Protein AF-A0AAE0IVG6-F1 (afdb_monomer)

Secondary structure (DSSP, 8-state):
-PPP-EEEEEE--SS--TTHHHHHHHHIIIIIIHHHHT-TT--EEEEEEEEEEE---HHHHHSS-TTTT--EEEEEEEEEEHHHHHHHHHHS-S--SEEEEEEEEEEHHHHHHHHHHHHHHTS----------------

Organism: NCBI:txid516989

Mean predicted aligned error: 11.54 Å

Foldseek 3Di:
DDADAEDADEADDDACDPVNVVVVVVCCVVPVVVPPQQRQNHAEAHYYYPAAAEHDCVSNLVDPQSHQNHAYYAYYRYEEAPVSVVSVVVSYHPHHPYDHDDDYQHDDPVNVVVVVVVVVVPPDPPDDPPPPPDDDDDD

Nearest PDB structures (foldseek):
  6bro-assembly1_B  TM=6.708E-01  e=2.184E+00  Oryza sativa Japonica Group
  6bro-assembly2_D  TM=6.709E-01  e=2.755E+00  Oryza sativa Japonica Group
  6brp-assembly1_B  TM=6.635E-01  e=2.920E+00  Oryza sativa Japonica Group
  4kxf-assembly1_K  TM=5.337E-01  e=7.395E+00  Mus musculus

Solvent-accessible surface area (backbone atoms only — not comparable to full-atom values): 8142 Å² total; per-residue (Å²): 134,88,78,65,41,69,47,78,48,74,46,86,55,74,66,74,48,82,80,54,42,60,62,46,51,49,48,36,59,72,43,49,56,52,50,68,52,71,37,55,58,26,28,33,44,36,42,37,38,50,47,71,47,72,70,82,56,64,70,49,66,75,42,94,57,41,26,73,50,31,32,35,37,39,44,33,17,34,24,42,38,62,69,56,51,55,47,52,59,71,42,50,38,98,66,58,85,40,80,46,77,48,69,66,41,57,33,64,76,64,23,56,51,52,50,52,51,51,58,59,70,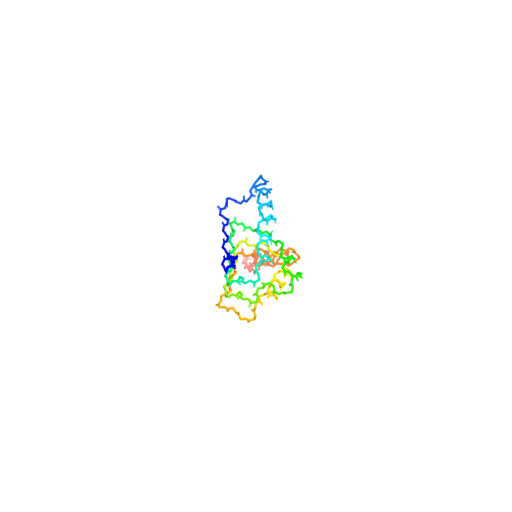70,50,76,79,89,77,82,81,79,76,78,81,77,78,82,78,87,130

Structure (mmCIF, N/CA/C/O backbone):
data_AF-A0AAE0IVG6-F1
#
_entry.id   AF-A0AAE0IVG6-F1
#
loop_
_atom_site.group_PDB
_atom_site.id
_atom_site.type_symbol
_atom_site.label_atom_id
_atom_site.la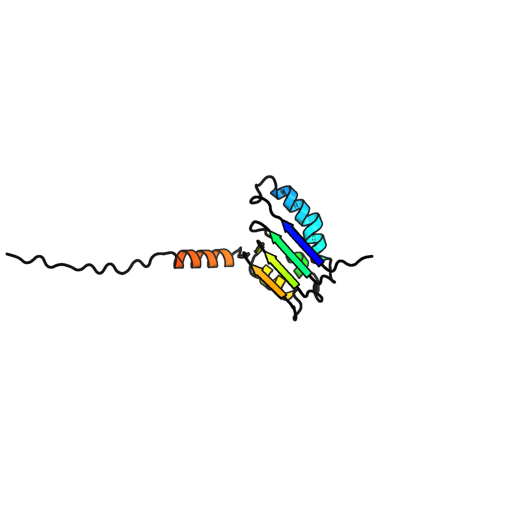bel_alt_id
_atom_site.label_comp_id
_atom_site.label_asym_id
_atom_site.label_entity_id
_atom_site.label_seq_id
_atom_site.pdbx_PDB_ins_code
_atom_site.Cartn_x
_atom_site.Cartn_y
_atom_site.Cartn_z
_atom_site.occupancy
_atom_site.B_iso_or_equiv
_atom_site.auth_seq_id
_atom_site.auth_comp_id
_atom_site.auth_asym_id
_atom_site.auth_atom_id
_atom_site.pdbx_PDB_model_num
ATOM 1 N N . MET A 1 1 ? -13.280 17.445 16.387 1.00 50.78 1 MET A N 1
ATOM 2 C CA . MET A 1 1 ? -12.507 17.004 15.202 1.00 50.78 1 MET A CA 1
ATOM 3 C C . MET A 1 1 ? -13.158 15.753 14.625 1.00 50.78 1 MET A C 1
ATOM 5 O O . MET A 1 1 ? -13.498 14.867 15.401 1.00 50.78 1 MET A O 1
ATOM 9 N N . ARG A 1 2 ? -13.399 15.685 13.308 1.00 57.09 2 ARG A N 1
ATOM 10 C CA . ARG A 1 2 ? -13.920 14.472 12.651 1.00 57.09 2 ARG A CA 1
ATOM 11 C C . ARG A 1 2 ? -12.748 13.514 12.419 1.00 57.09 2 ARG A C 1
ATOM 13 O O . ARG A 1 2 ? -11.769 13.906 11.803 1.00 57.09 2 ARG A O 1
ATOM 20 N N . GLN A 1 3 ? -12.828 12.299 12.955 1.00 71.56 3 GLN A N 1
ATOM 21 C CA . GLN A 1 3 ? -11.801 11.269 12.775 1.00 71.56 3 GLN A CA 1
ATOM 22 C C . GLN A 1 3 ? -12.038 10.533 11.452 1.00 71.56 3 GLN A C 1
ATOM 24 O O . GLN A 1 3 ? -13.161 10.095 11.187 1.00 71.56 3 GLN A O 1
ATOM 29 N N . LEU A 1 4 ? -10.995 10.408 10.629 1.00 78.56 4 LEU A N 1
ATOM 30 C CA . LEU A 1 4 ? -11.053 9.707 9.349 1.00 78.56 4 LEU A CA 1
ATOM 31 C C . LEU A 1 4 ? -11.136 8.191 9.588 1.00 78.56 4 LEU A C 1
ATOM 33 O O . LEU A 1 4 ? -10.297 7.620 10.281 1.00 78.56 4 LEU A O 1
ATOM 37 N N . LYS A 1 5 ? -12.170 7.547 9.036 1.00 85.00 5 LYS A N 1
ATOM 38 C CA . LYS A 1 5 ? -12.382 6.088 9.133 1.00 85.00 5 LYS A CA 1
ATOM 39 C C . LYS A 1 5 ? -12.075 5.349 7.833 1.00 85.00 5 LYS A C 1
ATOM 41 O O . LYS A 1 5 ? 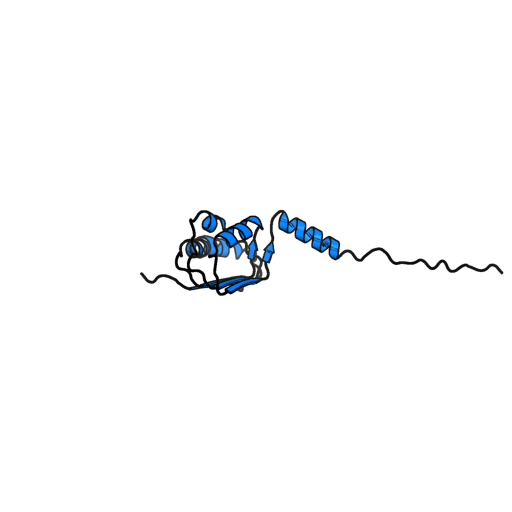-11.780 4.159 7.873 1.00 85.00 5 LYS A O 1
ATOM 46 N N . THR A 1 6 ? -12.142 6.052 6.710 1.00 87.00 6 THR A N 1
ATOM 47 C CA . THR A 1 6 ? -11.975 5.494 5.370 1.00 87.00 6 THR A CA 1
ATOM 48 C C . THR A 1 6 ? -10.962 6.345 4.633 1.00 87.00 6 THR A C 1
ATOM 50 O O . THR A 1 6 ? -11.146 7.558 4.542 1.00 87.00 6 THR A O 1
ATOM 53 N N . PHE A 1 7 ? -9.921 5.710 4.112 1.00 85.06 7 PHE A N 1
ATOM 54 C CA . PHE A 1 7 ? -8.947 6.329 3.228 1.00 85.06 7 PHE A CA 1
ATOM 55 C C . PHE A 1 7 ? -8.971 5.577 1.905 1.00 85.06 7 PHE A C 1
ATOM 57 O O . PHE A 1 7 ? -8.763 4.365 1.877 1.00 85.06 7 PHE A O 1
ATOM 64 N N . CYS A 1 8 ? -9.252 6.306 0.830 1.00 86.19 8 CYS A N 1
ATOM 65 C CA . CYS A 1 8 ? -9.239 5.786 -0.525 1.00 86.19 8 CYS A CA 1
ATOM 66 C C . CYS A 1 8 ? -8.380 6.714 -1.370 1.00 86.19 8 CYS A C 1
ATOM 68 O O . CYS A 1 8 ? -8.674 7.906 -1.464 1.00 86.19 8 CYS A O 1
ATOM 70 N N . PHE A 1 9 ? -7.354 6.156 -1.990 1.00 84.12 9 PHE A N 1
ATOM 71 C CA . PHE A 1 9 ? -6.511 6.854 -2.935 1.00 84.12 9 PHE A CA 1
ATOM 72 C C . PHE A 1 9 ? -6.345 5.990 -4.178 1.00 84.12 9 PHE A C 1
ATOM 74 O O . PHE A 1 9 ? -5.981 4.821 -4.076 1.00 84.12 9 PHE A O 1
ATOM 81 N N . ALA A 1 10 ? -6.635 6.568 -5.337 1.00 83.56 10 ALA A N 1
ATOM 82 C CA . ALA A 1 10 ? -6.438 5.927 -6.623 1.00 83.56 10 ALA A CA 1
ATOM 83 C C . ALA A 1 10 ? -5.710 6.908 -7.536 1.00 83.56 10 ALA A C 1
ATOM 85 O O . ALA A 1 10 ? -6.206 8.008 -7.784 1.00 83.56 10 ALA A O 1
ATOM 86 N N . TYR A 1 11 ? -4.542 6.510 -8.022 1.00 76.44 11 TYR A N 1
ATOM 87 C CA . TYR A 1 11 ? -3.805 7.240 -9.039 1.00 76.44 11 TYR A CA 1
ATOM 88 C C . TYR A 1 11 ? -3.854 6.445 -10.338 1.00 76.44 11 TYR A C 1
ATOM 90 O O . TYR A 1 11 ? -3.272 5.365 -10.450 1.00 76.44 11 TYR A O 1
ATOM 98 N N . THR A 1 12 ? -4.586 6.991 -11.305 1.00 68.88 12 THR A N 1
ATOM 99 C CA . THR A 1 12 ? -4.740 6.443 -12.653 1.00 68.88 12 THR A CA 1
ATOM 100 C C . THR A 1 12 ? -4.089 7.387 -13.663 1.00 68.88 12 THR A C 1
ATOM 102 O O . THR A 1 12 ? -4.786 8.114 -14.371 1.00 68.88 12 THR A O 1
ATOM 105 N N . GLY A 1 13 ? -2.758 7.441 -13.667 1.00 61.69 13 GLY A N 1
ATOM 106 C CA . GLY A 1 13 ? -1.961 8.184 -14.648 1.00 61.69 13 GLY A CA 1
ATOM 107 C C . GLY A 1 13 ? -1.284 7.257 -15.667 1.00 61.69 13 GLY A C 1
ATOM 108 O O . GLY A 1 13 ? -1.169 6.052 -15.406 1.00 61.69 13 GLY A O 1
ATOM 109 N N . PRO A 1 14 ? -0.822 7.777 -16.826 1.00 56.28 14 PRO A N 1
ATOM 110 C CA . PRO A 1 14 ? 0.191 7.073 -17.618 1.00 56.28 14 PRO A CA 1
ATOM 111 C C . PRO A 1 14 ? 1.380 6.733 -16.704 1.00 56.28 14 PRO A C 1
ATOM 113 O O . PRO A 1 14 ? 1.571 7.405 -15.692 1.00 56.28 14 PRO A O 1
ATOM 116 N N . SER A 1 15 ? 2.134 5.666 -17.004 1.00 56.84 15 SER A N 1
ATOM 117 C CA . SER A 1 15 ? 3.312 5.289 -16.204 1.00 56.84 15 SER A CA 1
ATOM 118 C C . SER A 1 15 ? 4.121 6.545 -15.904 1.00 56.84 15 SER A C 1
ATOM 120 O O . SER A 1 15 ? 4.521 7.177 -16.877 1.00 56.84 15 SER A O 1
ATOM 122 N N . LEU A 1 16 ? 4.273 6.907 -14.621 1.00 57.69 16 LEU A N 1
ATOM 123 C CA . LEU A 1 16 ? 4.892 8.161 -14.175 1.00 57.69 16 LEU A CA 1
ATOM 124 C C . LEU A 1 16 ? 6.122 8.455 -15.038 1.00 57.69 16 LEU A C 1
ATOM 126 O O . LEU A 1 16 ? 7.164 7.811 -14.896 1.00 57.69 16 LEU A O 1
ATOM 130 N N . GLU A 1 17 ? 5.969 9.354 -16.013 1.00 57.22 17 GLU A N 1
ATOM 131 C CA . GLU A 1 17 ? 7.109 9.832 -16.773 1.00 57.22 17 GLU A CA 1
ATOM 132 C C . GLU A 1 17 ? 7.952 10.658 -15.802 1.00 57.22 17 GLU A C 1
ATOM 134 O O . GLU A 1 17 ? 7.441 11.227 -14.838 1.00 57.22 17 GLU A O 1
ATOM 139 N N . SER A 1 18 ? 9.261 10.724 -16.024 1.00 58.50 18 SER A N 1
ATOM 140 C CA . SER A 1 18 ? 10.207 11.323 -15.074 1.00 58.50 18 SER A CA 1
ATOM 141 C C . SER A 1 18 ? 9.887 12.770 -14.656 1.00 58.50 18 SER A C 1
ATOM 143 O O . SER A 1 18 ? 10.407 13.211 -13.640 1.00 58.50 18 SER A O 1
ATOM 145 N N . ALA A 1 19 ? 9.047 13.494 -15.406 1.00 56.94 19 ALA A N 1
ATOM 146 C CA . ALA A 1 19 ? 8.583 14.841 -15.064 1.00 56.94 19 ALA A CA 1
ATOM 147 C C . ALA A 1 19 ? 7.421 14.865 -14.046 1.00 56.94 19 ALA A C 1
ATOM 149 O O . ALA A 1 19 ? 7.364 15.780 -13.236 1.00 56.94 19 ALA A O 1
ATOM 150 N N . ASP A 1 20 ? 6.548 13.853 -14.034 1.00 66.44 20 ASP A N 1
ATOM 151 C CA . ASP A 1 20 ? 5.417 13.755 -13.092 1.00 66.44 20 ASP A CA 1
ATOM 152 C C . ASP A 1 20 ? 5.816 13.055 -11.778 1.00 66.44 20 ASP A C 1
ATOM 154 O O . ASP A 1 20 ? 5.057 13.031 -10.807 1.00 66.44 20 ASP A O 1
ATOM 158 N N . GLN A 1 21 ? 7.013 12.461 -11.747 1.00 72.31 21 GLN A N 1
ATOM 159 C CA . GLN A 1 21 ? 7.538 11.739 -10.591 1.00 72.31 21 GLN A CA 1
ATOM 160 C C . GLN A 1 21 ? 7.851 12.674 -9.418 1.00 72.31 21 GLN A C 1
ATOM 162 O O . GLN A 1 21 ? 7.593 12.301 -8.280 1.00 72.31 21 GLN A O 1
ATOM 167 N N . GLU A 1 22 ? 8.368 13.878 -9.679 1.00 73.50 22 GLU A N 1
ATOM 168 C CA . GLU A 1 22 ? 8.746 14.835 -8.628 1.00 73.50 22 GLU A CA 1
ATOM 169 C C . GLU A 1 22 ? 7.504 15.396 -7.914 1.00 73.50 22 GLU A C 1
ATOM 171 O O . GLU A 1 22 ? 7.427 15.354 -6.687 1.00 73.50 22 GLU A O 1
ATOM 176 N N . ASP A 1 23 ? 6.475 15.781 -8.676 1.00 73.06 23 ASP A N 1
ATOM 177 C CA . ASP A 1 23 ? 5.174 16.211 -8.143 1.00 73.06 23 ASP A CA 1
ATOM 178 C C . ASP A 1 23 ? 4.467 15.077 -7.385 1.00 73.06 23 ASP A C 1
ATOM 180 O O . ASP A 1 23 ? 3.837 15.286 -6.341 1.00 73.06 23 ASP A O 1
ATOM 184 N N . PHE A 1 24 ? 4.571 13.848 -7.897 1.00 77.69 24 PHE A N 1
ATOM 185 C CA . PHE A 1 24 ? 4.034 12.677 -7.220 1.00 77.69 24 PHE A CA 1
ATOM 186 C C . PHE A 1 24 ? 4.777 12.379 -5.917 1.00 77.69 24 PHE A C 1
ATOM 188 O O . PHE A 1 24 ? 4.130 12.086 -4.911 1.00 77.69 24 PHE A O 1
ATOM 195 N N . ASP A 1 25 ? 6.105 12.458 -5.910 1.00 77.12 25 ASP A N 1
ATOM 196 C CA . ASP A 1 25 ? 6.924 12.224 -4.723 1.00 77.12 25 ASP A CA 1
ATOM 197 C C . ASP A 1 25 ? 6.665 13.304 -3.662 1.00 77.12 25 ASP A C 1
ATOM 199 O O . ASP A 1 25 ? 6.544 12.979 -2.475 1.00 77.12 25 ASP A O 1
ATOM 203 N N . GLU A 1 26 ? 6.472 14.561 -4.075 1.00 77.62 26 GLU A N 1
ATOM 204 C CA . GLU A 1 26 ? 6.043 15.644 -3.188 1.00 77.62 26 GLU A CA 1
ATOM 205 C C . GLU A 1 26 ? 4.654 15.360 -2.601 1.00 77.62 26 GLU A C 1
ATOM 207 O O . GLU A 1 26 ? 4.469 15.401 -1.379 1.00 77.62 26 GLU A O 1
ATOM 212 N N . PHE A 1 27 ? 3.674 15.012 -3.439 1.00 77.25 27 PHE A N 1
ATOM 213 C CA . PHE A 1 27 ? 2.331 14.659 -2.979 1.00 77.25 27 PHE A CA 1
ATOM 214 C C . PHE A 1 27 ? 2.355 13.454 -2.027 1.00 77.25 27 PHE A C 1
ATOM 216 O O . PHE A 1 27 ? 1.695 13.452 -0.980 1.00 77.25 27 PHE A O 1
ATOM 223 N N . LYS A 1 28 ? 3.134 12.426 -2.368 1.00 78.38 28 LYS A N 1
ATOM 224 C CA . LYS A 1 28 ? 3.309 11.212 -1.575 1.00 78.38 28 LYS A CA 1
ATOM 225 C C . LYS A 1 28 ? 3.874 11.545 -0.195 1.00 78.38 28 LYS A C 1
ATOM 227 O O . LYS A 1 28 ? 3.270 11.145 0.799 1.00 78.38 28 LYS A O 1
ATOM 232 N N . GLY A 1 29 ? 4.963 12.308 -0.126 1.00 72.81 29 GLY A N 1
ATOM 233 C CA . GLY A 1 29 ? 5.604 12.669 1.139 1.00 72.81 29 GLY A CA 1
ATOM 234 C C . GLY A 1 29 ? 4.746 13.596 2.004 1.00 72.81 29 GLY A C 1
ATOM 235 O O . GLY A 1 29 ? 4.573 13.354 3.200 1.00 72.81 29 GLY A O 1
ATOM 236 N N . ASN A 1 30 ? 4.152 14.630 1.402 1.00 70.19 30 ASN A N 1
ATOM 237 C CA . ASN A 1 30 ? 3.404 15.657 2.135 1.00 70.19 30 ASN A CA 1
ATOM 238 C C . ASN A 1 30 ? 2.011 15.200 2.572 1.00 70.19 30 ASN A C 1
ATOM 240 O O . ASN A 1 30 ? 1.485 15.672 3.586 1.00 70.19 30 ASN A O 1
ATOM 244 N N . HIS A 1 31 ? 1.389 14.304 1.809 1.00 72.00 31 HIS A N 1
ATOM 245 C CA . HIS A 1 31 ? 0.010 13.903 2.044 1.00 72.00 31 HIS A CA 1
ATOM 246 C C . HIS A 1 31 ? -0.099 12.415 2.322 1.00 72.00 31 HIS A C 1
ATOM 248 O O . HIS A 1 31 ? -0.612 12.037 3.372 1.00 72.00 31 HIS A O 1
ATOM 254 N N . LEU A 1 32 ? 0.372 11.556 1.424 1.00 75.31 32 LEU A N 1
ATOM 255 C CA . LEU A 1 32 ? 0.073 10.130 1.517 1.00 75.31 32 LEU A CA 1
ATOM 256 C C . LEU A 1 32 ? 0.725 9.484 2.748 1.00 75.31 32 LEU A C 1
ATOM 258 O O . LEU A 1 32 ? 0.016 8.924 3.585 1.00 75.31 32 LEU A O 1
ATOM 262 N N . ASP A 1 33 ? 2.036 9.647 2.910 1.00 71.69 33 ASP A N 1
ATOM 263 C CA . ASP A 1 33 ? 2.797 9.077 4.026 1.00 71.69 33 ASP A CA 1
ATOM 264 C C . ASP A 1 33 ? 2.371 9.724 5.357 1.00 71.69 33 ASP A C 1
ATOM 266 O O . ASP A 1 33 ? 2.125 9.047 6.362 1.00 71.69 33 ASP A O 1
ATOM 270 N N . GLY A 1 34 ? 2.159 11.044 5.346 1.00 69.12 34 GLY A N 1
ATOM 271 C CA . GLY A 1 34 ? 1.615 11.783 6.484 1.00 69.12 34 GLY A CA 1
ATOM 272 C C . GLY A 1 34 ? 0.244 11.262 6.934 1.00 69.12 34 GLY A C 1
ATOM 273 O O . GLY A 1 34 ? 0.027 11.051 8.127 1.00 69.12 34 GLY A O 1
ATOM 274 N N . PHE A 1 35 ? -0.683 10.998 6.011 1.00 74.88 35 PHE A N 1
ATOM 275 C CA . PHE A 1 35 ? -2.044 10.575 6.355 1.00 74.88 35 PHE A CA 1
ATOM 276 C C . PHE A 1 35 ? -2.159 9.087 6.693 1.00 74.88 35 PHE A C 1
ATOM 278 O O . PHE A 1 35 ? -2.816 8.747 7.684 1.00 74.88 35 PHE A O 1
ATOM 285 N N . LEU A 1 36 ? -1.546 8.194 5.910 1.00 73.44 36 LEU A N 1
ATOM 286 C CA . LEU A 1 36 ? -1.662 6.744 6.111 1.00 73.44 36 LEU A CA 1
ATOM 287 C C . LEU A 1 36 ? -1.185 6.328 7.503 1.00 73.44 36 LEU A C 1
ATOM 289 O O . LEU A 1 36 ? -1.850 5.541 8.186 1.00 73.44 36 LEU A O 1
ATOM 293 N N . PHE A 1 37 ? -0.053 6.881 7.934 1.00 73.50 37 PHE A N 1
ATOM 294 C CA . PHE A 1 37 ? 0.632 6.419 9.135 1.00 73.50 37 PHE A CA 1
ATOM 295 C C . PHE A 1 37 ? 0.182 7.150 10.408 1.00 73.50 37 PHE A C 1
ATOM 297 O O . PHE A 1 37 ? 0.353 6.622 11.500 1.00 73.50 37 PHE A O 1
ATOM 304 N N . HIS A 1 38 ? -0.520 8.283 10.304 1.00 75.38 38 HIS A N 1
ATOM 305 C CA . HIS A 1 38 ? -1.011 9.037 11.471 1.00 75.38 38 HIS A CA 1
ATOM 306 C C . HIS A 1 38 ? -2.515 8.867 11.751 1.00 75.38 38 HIS A C 1
ATOM 308 O O . HIS A 1 38 ? -3.090 9.621 12.539 1.00 75.38 38 HIS A O 1
ATOM 314 N N . THR A 1 39 ? -3.170 7.865 11.151 1.00 78.19 39 THR A N 1
ATOM 315 C CA . THR A 1 39 ? -4.621 7.645 11.302 1.00 78.19 39 THR A CA 1
ATOM 316 C C . THR A 1 39 ? -4.936 6.351 12.075 1.00 78.19 39 THR A C 1
ATOM 318 O O . THR A 1 39 ? -5.318 5.348 11.470 1.00 78.19 39 THR A O 1
ATOM 321 N N . PRO A 1 40 ? -4.863 6.349 13.427 1.00 77.38 40 PRO A N 1
ATOM 322 C CA . PRO A 1 40 ? -4.965 5.128 14.234 1.00 77.38 40 PRO A CA 1
ATOM 323 C C . PRO A 1 40 ? -6.335 4.428 14.207 1.00 77.38 40 PRO A C 1
ATOM 325 O O . PRO A 1 40 ? -6.511 3.299 14.666 1.00 77.38 40 PRO 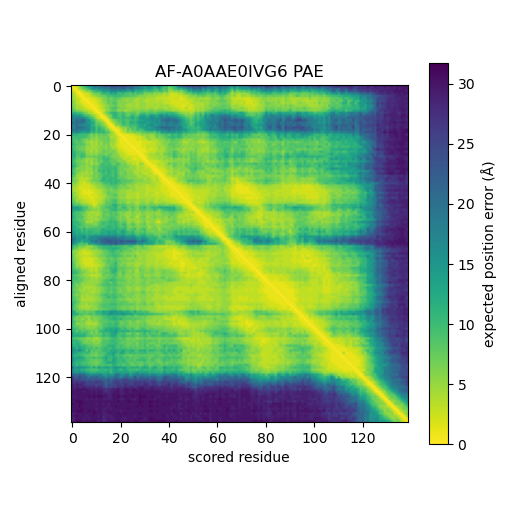A O 1
ATOM 328 N N . LEU A 1 41 ? -7.349 5.146 13.727 1.00 81.94 41 LEU A N 1
ATOM 329 C CA . LEU A 1 41 ? -8.749 4.730 13.731 1.00 81.94 41 LEU A CA 1
ATOM 330 C C . LEU A 1 41 ? -9.247 4.332 12.342 1.00 81.94 41 LEU A C 1
ATOM 332 O O . LEU A 1 41 ? -10.457 4.165 12.163 1.00 81.94 41 LEU A O 1
ATOM 336 N N . LEU A 1 42 ? -8.329 4.189 11.384 1.00 86.88 42 LEU A N 1
ATOM 337 C CA . LEU A 1 42 ? -8.636 3.757 10.035 1.00 86.88 42 LEU A CA 1
ATOM 338 C C . LEU A 1 42 ? -9.288 2.367 10.068 1.00 86.88 42 LEU A C 1
ATOM 340 O O . LEU A 1 42 ? -8.785 1.445 10.707 1.00 86.88 42 LEU A O 1
ATOM 344 N N . GLN A 1 43 ? -10.437 2.241 9.410 1.00 90.50 43 GLN A N 1
ATOM 345 C CA . GLN A 1 43 ? -11.205 0.999 9.286 1.00 90.50 43 GLN A CA 1
ATOM 346 C C . GLN A 1 43 ? -11.127 0.432 7.872 1.00 90.50 43 GLN A C 1
ATOM 348 O O . GLN A 1 43 ? -11.175 -0.784 7.700 1.00 90.50 43 GLN A O 1
ATOM 353 N N . VAL A 1 44 ? -10.999 1.310 6.877 1.00 90.50 44 VAL A N 1
ATOM 354 C CA . VAL A 1 44 ? -10.925 0.949 5.463 1.00 90.50 44 VAL A CA 1
ATOM 355 C C . VAL A 1 44 ? -9.738 1.663 4.829 1.00 90.50 44 VAL A C 1
ATOM 357 O O . VAL A 1 44 ? -9.689 2.895 4.847 1.00 90.50 44 VAL A O 1
ATOM 360 N N . LEU A 1 45 ? -8.819 0.889 4.259 1.00 89.31 45 LEU A N 1
ATOM 361 C CA . LEU A 1 45 ? -7.674 1.367 3.491 1.00 89.31 45 LEU A CA 1
ATOM 362 C C . LEU A 1 45 ? -7.803 0.899 2.040 1.00 89.31 45 LEU A C 1
ATOM 364 O O . LEU A 1 45 ? -7.844 -0.300 1.780 1.00 89.31 45 LEU A O 1
ATOM 368 N N . ARG A 1 46 ? -7.847 1.822 1.083 1.00 89.56 46 ARG A N 1
ATOM 369 C CA . ARG A 1 46 ? -7.791 1.498 -0.345 1.00 89.56 46 ARG A CA 1
ATOM 370 C C . ARG A 1 46 ? -6.736 2.345 -1.019 1.00 89.56 46 ARG A C 1
ATOM 372 O O . ARG A 1 46 ? -6.816 3.569 -0.965 1.00 89.56 46 ARG A O 1
ATOM 379 N N . VAL A 1 47 ? -5.755 1.688 -1.615 1.00 86.31 47 VAL A N 1
ATOM 380 C CA . VAL A 1 47 ? -4.661 2.341 -2.323 1.00 86.31 47 VAL A CA 1
ATOM 381 C C . VAL A 1 47 ? -4.469 1.630 -3.650 1.00 86.31 47 VAL A C 1
ATOM 383 O O . VAL A 1 47 ? -4.200 0.430 -3.680 1.00 86.31 47 VAL A O 1
ATOM 386 N N . GLU A 1 48 ? -4.635 2.369 -4.738 1.00 87.62 48 GLU A N 1
ATOM 387 C CA . GLU A 1 48 ? -4.596 1.844 -6.097 1.00 87.62 48 GLU A CA 1
ATOM 388 C C . GLU A 1 48 ? -3.693 2.714 -6.972 1.00 87.62 48 GLU A C 1
ATOM 390 O O . GLU A 1 48 ? -3.853 3.934 -7.019 1.00 87.62 48 GLU A O 1
ATOM 395 N N . PHE A 1 49 ? -2.759 2.090 -7.686 1.00 82.69 49 PHE A N 1
ATOM 396 C CA . PHE A 1 49 ? -1.872 2.771 -8.626 1.00 82.69 49 PHE A CA 1
ATOM 397 C C . PHE A 1 49 ? -1.873 2.078 -9.990 1.00 82.69 49 PHE A C 1
ATOM 399 O O . PHE A 1 49 ? -1.803 0.852 -10.084 1.00 82.69 49 PHE A O 1
ATOM 406 N N . THR A 1 50 ? -1.894 2.859 -11.070 1.00 76.38 50 THR A N 1
ATOM 407 C CA . THR A 1 50 ? -1.563 2.382 -12.421 1.00 76.38 50 THR A CA 1
ATOM 408 C C . THR A 1 50 ? -0.058 2.469 -12.649 1.00 76.38 50 THR A C 1
ATOM 410 O O . THR A 1 50 ? 0.459 3.398 -13.261 1.00 76.38 50 THR A O 1
ATOM 413 N N . GLY A 1 51 ? 0.664 1.493 -12.114 1.00 69.62 51 GLY A N 1
ATOM 414 C CA . GLY A 1 51 ? 2.124 1.432 -12.144 1.00 69.62 51 GLY A CA 1
ATOM 415 C C . GLY A 1 51 ? 2.632 0.636 -10.952 1.00 69.62 51 GLY A C 1
ATOM 416 O O . GLY A 1 51 ? 1.830 0.171 -10.152 1.00 69.62 51 GLY A O 1
ATOM 417 N N . ASN A 1 52 ? 3.947 0.470 -10.836 1.00 73.31 52 ASN A N 1
ATOM 418 C CA . ASN A 1 52 ? 4.561 -0.167 -9.674 1.00 73.31 52 ASN A CA 1
ATOM 419 C C . ASN A 1 52 ? 5.157 0.928 -8.788 1.00 73.31 52 ASN A C 1
ATOM 421 O O . ASN A 1 52 ? 6.311 1.321 -8.950 1.00 73.31 52 ASN A O 1
ATOM 425 N N . VAL A 1 53 ? 4.337 1.469 -7.887 1.00 76.00 53 VAL A N 1
ATOM 426 C CA . VAL A 1 53 ? 4.744 2.573 -7.010 1.00 76.00 53 VAL A CA 1
ATOM 427 C C . VAL A 1 53 ? 5.353 2.024 -5.730 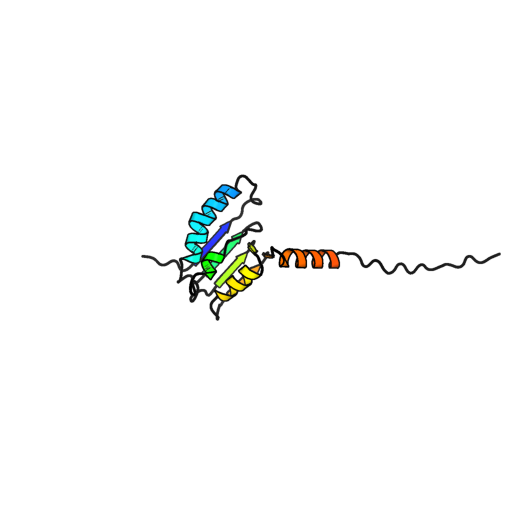1.00 76.00 53 VAL A C 1
ATOM 429 O O . VAL A 1 53 ? 4.741 1.202 -5.046 1.00 76.00 53 VAL A O 1
ATOM 432 N N . ASN A 1 54 ? 6.547 2.502 -5.385 1.00 78.06 54 ASN A N 1
ATOM 433 C CA . ASN A 1 54 ? 7.192 2.155 -4.127 1.00 78.06 54 ASN A CA 1
ATOM 434 C C . ASN A 1 54 ? 6.776 3.138 -3.025 1.00 78.06 54 ASN A C 1
ATOM 436 O O . ASN A 1 54 ? 7.120 4.323 -3.067 1.00 78.06 54 ASN A O 1
ATOM 440 N N . LEU A 1 55 ? 6.025 2.647 -2.042 1.00 75.12 55 LEU A N 1
ATOM 441 C CA . LEU A 1 55 ? 5.674 3.394 -0.836 1.00 75.12 55 LEU A CA 1
ATOM 442 C C . LEU A 1 55 ? 6.667 3.063 0.275 1.00 75.12 55 LEU A C 1
ATOM 444 O O . LEU A 1 55 ? 6.987 1.895 0.488 1.00 75.12 55 LEU A O 1
ATOM 448 N N . ASP A 1 56 ? 7.135 4.081 1.001 1.00 74.94 56 ASP A N 1
ATOM 449 C CA . ASP A 1 56 ? 7.968 3.822 2.170 1.00 74.94 56 ASP A CA 1
ATOM 450 C C . ASP A 1 56 ? 7.075 3.463 3.361 1.00 74.94 56 ASP A C 1
ATOM 452 O O . ASP A 1 56 ? 6.446 4.318 3.979 1.00 74.94 56 ASP A O 1
ATOM 456 N N . TRP A 1 57 ? 7.013 2.173 3.685 1.00 73.94 57 TRP A N 1
ATOM 457 C CA . TRP A 1 57 ? 6.236 1.665 4.820 1.00 73.94 57 TRP A CA 1
ATOM 458 C C . TRP A 1 57 ? 6.994 1.747 6.145 1.00 73.94 57 TRP A C 1
ATOM 460 O O . TRP A 1 57 ? 6.423 1.451 7.195 1.00 73.94 57 TRP A O 1
ATOM 470 N N . SER A 1 58 ? 8.266 2.151 6.129 1.00 71.12 58 SER A N 1
ATOM 471 C CA . SER A 1 58 ? 9.112 2.242 7.323 1.00 71.12 58 SER A CA 1
ATOM 472 C C . 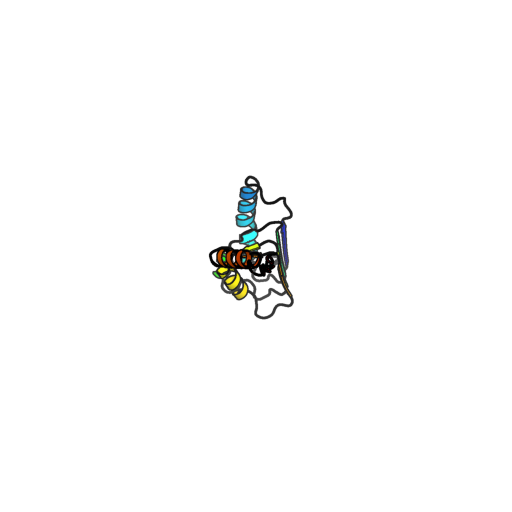SER A 1 58 ? 8.510 3.110 8.441 1.00 71.12 58 SER A C 1
ATOM 474 O O . SER A 1 58 ? 8.557 2.675 9.595 1.00 71.12 58 SER A O 1
ATOM 476 N N . PRO A 1 59 ? 7.866 4.266 8.163 1.00 71.44 59 PRO A N 1
ATOM 477 C CA . PRO A 1 59 ? 7.192 5.060 9.193 1.00 71.44 59 PRO A CA 1
ATOM 478 C C . PRO A 1 59 ? 6.034 4.316 9.869 1.00 71.44 59 PRO A C 1
ATOM 480 O O . PRO A 1 59 ? 5.753 4.528 11.044 1.00 71.44 59 PRO A O 1
ATOM 483 N N . ALA A 1 60 ? 5.374 3.403 9.157 1.00 65.62 60 ALA A N 1
ATOM 484 C CA . ALA A 1 60 ? 4.321 2.566 9.720 1.00 65.62 60 ALA A CA 1
ATOM 485 C C . ALA A 1 60 ? 4.882 1.542 10.721 1.00 65.62 60 ALA A C 1
ATOM 487 O O . ALA A 1 60 ? 4.230 1.224 11.714 1.00 65.62 60 ALA A O 1
ATOM 488 N N . LEU A 1 61 ? 6.093 1.034 10.456 1.00 65.44 61 LEU A N 1
ATOM 489 C CA . LEU A 1 61 ? 6.770 0.005 11.255 1.00 65.44 61 LEU A CA 1
ATOM 490 C C . LEU A 1 61 ? 7.327 0.536 12.574 1.00 65.44 61 LEU A C 1
ATOM 492 O O . LEU A 1 61 ? 7.434 -0.217 13.541 1.00 65.44 61 LEU A O 1
ATOM 496 N N . THR A 1 62 ? 7.683 1.819 12.623 1.00 68.06 62 THR A N 1
ATOM 497 C CA . THR A 1 62 ? 8.171 2.468 13.849 1.00 68.06 62 THR A CA 1
ATOM 498 C C . THR A 1 62 ? 7.038 2.835 14.806 1.00 68.06 62 THR A C 1
ATOM 500 O O . THR A 1 62 ? 7.278 3.041 15.997 1.00 68.06 62 THR A O 1
ATOM 503 N N . LEU A 1 63 ? 5.795 2.871 14.322 1.00 62.94 63 LEU A N 1
ATOM 504 C CA . LEU A 1 63 ? 4.621 3.140 15.137 1.00 62.94 63 LEU A CA 1
ATOM 505 C C . LEU A 1 63 ? 4.161 1.873 15.860 1.00 62.94 63 LEU A C 1
ATOM 507 O O . LEU A 1 63 ? 3.926 0.819 15.269 1.00 62.94 63 LEU A O 1
ATOM 511 N N . THR A 1 64 ? 3.947 1.986 17.169 1.00 59.97 64 THR A N 1
ATOM 512 C CA . THR A 1 64 ? 3.347 0.935 17.991 1.00 59.97 64 THR A CA 1
ATOM 513 C C . THR A 1 64 ? 1.857 0.786 17.651 1.00 59.97 64 THR A C 1
ATOM 515 O O . THR A 1 64 ? 0.979 1.272 18.356 1.00 59.97 64 THR A O 1
ATOM 518 N N . ARG A 1 65 ? 1.570 0.051 16.568 1.00 63.03 65 ARG A N 1
ATOM 519 C CA . ARG A 1 65 ? 0.241 -0.432 16.127 1.00 63.03 65 ARG A CA 1
ATOM 520 C C . ARG A 1 65 ? -0.721 0.640 15.584 1.00 63.03 65 ARG A C 1
ATOM 522 O O . ARG A 1 65 ? -1.783 0.867 16.172 1.00 63.03 65 ARG A O 1
ATOM 529 N N . PRO A 1 66 ? -0.434 1.231 14.414 1.00 67.00 66 PRO A N 1
ATOM 530 C CA . PRO A 1 66 ? -1.288 2.256 13.825 1.00 67.00 66 PRO A CA 1
ATOM 531 C C . PRO A 1 66 ? -2.660 1.740 13.358 1.00 67.00 66 PRO A C 1
ATOM 533 O O . PRO A 1 66 ? -3.558 2.544 13.205 1.00 67.00 66 PRO A O 1
ATOM 536 N N . TRP A 1 67 ? -2.918 0.440 13.178 1.00 80.25 67 TRP A N 1
ATOM 537 C CA . TRP A 1 67 ? -4.155 0.004 12.497 1.00 80.25 67 TRP A CA 1
ATOM 538 C C . TRP A 1 67 ? -4.970 -1.059 13.231 1.00 80.25 67 TRP A C 1
ATOM 540 O O . TRP A 1 67 ? -5.593 -1.924 12.625 1.00 80.25 67 TRP A O 1
ATOM 550 N N . THR A 1 68 ? -5.063 -0.951 14.558 1.00 83.25 68 THR A N 1
ATOM 551 C CA . THR A 1 68 ? -5.856 -1.883 15.392 1.00 83.25 68 THR A CA 1
ATOM 552 C C . 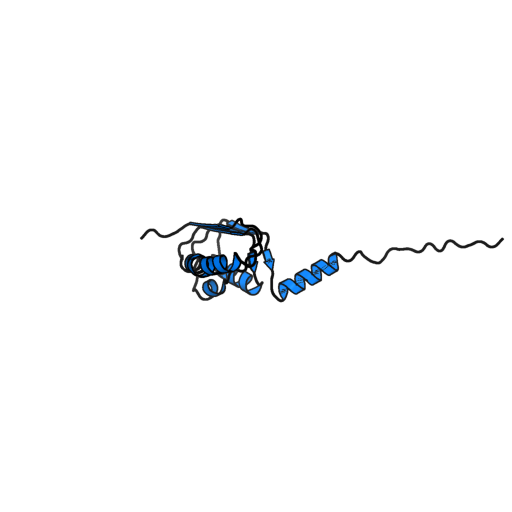THR A 1 68 ? -7.339 -1.992 15.014 1.00 83.25 68 THR A C 1
ATOM 554 O O . THR A 1 68 ? -8.002 -2.948 15.413 1.00 83.25 68 THR A O 1
ATOM 557 N N . ARG A 1 69 ? -7.880 -1.016 14.273 1.00 86.44 69 ARG A N 1
ATOM 558 C CA . ARG A 1 69 ? -9.288 -0.973 13.851 1.00 86.44 69 ARG A CA 1
ATOM 559 C C . ARG A 1 69 ? -9.509 -1.267 12.371 1.00 86.44 69 ARG A C 1
ATOM 561 O O . ARG A 1 69 ? -10.661 -1.217 11.939 1.00 86.44 69 ARG A O 1
ATOM 568 N N . LEU A 1 70 ? -8.452 -1.557 11.619 1.00 89.50 70 LEU A N 1
ATOM 569 C CA . LEU A 1 70 ? -8.540 -1.809 10.189 1.00 89.50 70 LEU A CA 1
ATOM 570 C C . LEU A 1 70 ? -9.284 -3.122 9.934 1.00 89.50 70 LEU A C 1
ATOM 572 O O . LEU A 1 70 ? -8.978 -4.149 10.527 1.00 89.50 70 LEU A O 1
ATOM 576 N N . ARG A 1 71 ? -10.301 -3.083 9.078 1.00 92.50 71 ARG A N 1
ATOM 577 C CA . ARG A 1 71 ? -11.151 -4.238 8.758 1.00 92.50 71 ARG A CA 1
ATOM 578 C C . ARG A 1 71 ? -11.133 -4.588 7.281 1.00 92.50 71 ARG A C 1
ATOM 580 O O . ARG A 1 71 ? -11.259 -5.761 6.948 1.00 92.50 71 ARG A O 1
ATOM 587 N N . ASP A 1 72 ? -10.965 -3.588 6.423 1.00 93.31 72 ASP A N 1
ATOM 588 C CA . ASP A 1 72 ? -10.845 -3.744 4.975 1.00 93.31 72 ASP A CA 1
ATOM 589 C C . ASP A 1 72 ? -9.554 -3.065 4.517 1.00 93.31 72 ASP A C 1
ATOM 591 O O . ASP A 1 72 ? -9.351 -1.877 4.779 1.00 93.31 72 ASP A O 1
ATOM 595 N N . ALA A 1 73 ? -8.684 -3.811 3.844 1.00 89.94 73 ALA A N 1
ATOM 596 C CA . ALA A 1 73 ? -7.567 -3.235 3.116 1.00 89.94 73 ALA A CA 1
ATOM 597 C C . ALA A 1 73 ? -7.497 -3.791 1.695 1.00 89.94 73 ALA A C 1
ATOM 599 O O . ALA A 1 73 ? -7.536 -5.003 1.485 1.00 89.94 73 ALA A O 1
ATOM 600 N N . THR A 1 74 ? -7.382 -2.889 0.724 1.00 90.81 74 THR A N 1
ATOM 601 C CA . THR A 1 74 ? -7.165 -3.197 -0.689 1.00 90.81 74 THR A CA 1
ATOM 602 C C . THR A 1 74 ? -5.956 -2.415 -1.178 1.00 90.81 74 THR A C 1
ATOM 604 O O . THR A 1 74 ? -5.957 -1.186 -1.124 1.00 90.81 74 THR A O 1
ATOM 607 N N . LEU A 1 75 ? -4.931 -3.128 -1.636 1.00 88.38 75 LEU A N 1
ATOM 608 C CA . LEU A 1 75 ? -3.717 -2.543 -2.194 1.00 88.38 75 LEU A CA 1
ATOM 609 C C . LEU A 1 75 ? -3.495 -3.059 -3.622 1.00 88.38 75 LEU A C 1
ATOM 611 O O . LEU A 1 75 ? -3.511 -4.273 -3.855 1.00 88.38 75 LEU A O 1
ATOM 615 N N . PHE A 1 76 ? -3.272 -2.144 -4.561 1.00 88.44 76 PHE A N 1
ATOM 616 C CA . PHE A 1 76 ? -3.055 -2.442 -5.976 1.00 88.44 76 PHE A CA 1
ATOM 617 C C . PHE A 1 76 ? -1.931 -1.592 -6.574 1.00 88.44 76 PHE A C 1
ATOM 619 O O . PHE A 1 76 ? -1.867 -0.390 -6.318 1.00 88.44 76 PHE A O 1
ATOM 626 N N . GLY A 1 77 ? -1.085 -2.212 -7.405 1.00 82.94 77 GLY A N 1
ATOM 627 C CA . GLY A 1 77 ? -0.045 -1.503 -8.163 1.00 82.94 77 GLY A CA 1
ATOM 628 C C . GLY A 1 77 ? 1.119 -1.031 -7.291 1.00 82.94 77 GLY A C 1
ATOM 629 O O . GLY A 1 77 ? 1.605 0.091 -7.413 1.00 82.94 77 GLY A O 1
ATOM 630 N N . LEU A 1 78 ? 1.545 -1.864 -6.343 1.00 84.38 78 LEU A N 1
ATOM 631 C CA . LEU A 1 78 ? 2.633 -1.517 -5.431 1.00 84.38 78 LEU A CA 1
ATOM 632 C C . LEU A 1 78 ? 3.910 -2.276 -5.773 1.00 84.38 78 LEU A C 1
ATOM 634 O O . LEU A 1 78 ? 3.892 -3.493 -5.965 1.00 84.38 78 LEU A O 1
ATOM 638 N N . ALA A 1 79 ? 5.026 -1.557 -5.763 1.00 84.19 79 ALA A N 1
ATOM 639 C CA . ALA A 1 79 ? 6.353 -2.133 -5.639 1.00 84.19 79 ALA A CA 1
ATOM 640 C C . ALA A 1 79 ? 6.729 -2.177 -4.155 1.00 84.19 79 ALA A C 1
ATOM 642 O O . ALA A 1 79 ? 6.627 -1.161 -3.469 1.00 84.19 79 ALA A O 1
ATOM 643 N N . MET A 1 80 ? 7.155 -3.328 -3.640 1.00 84.69 80 MET A N 1
ATOM 644 C CA . MET A 1 80 ? 7.552 -3.442 -2.236 1.00 84.69 80 MET A CA 1
ATOM 645 C C . MET A 1 80 ? 8.642 -4.490 -2.043 1.00 84.69 80 MET A C 1
ATOM 647 O O . MET A 1 80 ? 8.587 -5.573 -2.628 1.00 84.69 80 MET A O 1
ATOM 651 N N . ASP A 1 81 ? 9.613 -4.197 -1.181 1.00 85.94 81 ASP A N 1
ATOM 652 C CA . ASP A 1 81 ? 10.552 -5.221 -0.732 1.00 85.94 81 ASP A CA 1
ATOM 653 C C . ASP A 1 81 ? 9.830 -6.241 0.169 1.00 85.94 81 ASP A C 1
ATOM 655 O O . ASP A 1 81 ? 8.918 -5.902 0.929 1.00 85.94 81 ASP A O 1
ATOM 659 N N . MET A 1 82 ? 10.252 -7.507 0.120 1.00 85.00 82 MET A N 1
ATOM 660 C CA . MET A 1 82 ? 9.642 -8.578 0.916 1.00 85.00 82 MET A CA 1
ATOM 661 C C . MET A 1 82 ? 9.686 -8.294 2.428 1.00 85.00 82 MET A C 1
ATOM 663 O O . MET A 1 82 ? 8.744 -8.619 3.148 1.00 85.00 82 MET A O 1
ATOM 667 N N . SER A 1 83 ? 10.758 -7.682 2.930 1.00 83.62 83 SER A N 1
ATOM 668 C CA . SER A 1 83 ? 10.884 -7.319 4.345 1.00 83.62 83 SER A CA 1
ATOM 669 C C . SER A 1 83 ? 9.875 -6.245 4.757 1.00 83.62 83 SER A C 1
ATOM 671 O O . SER A 1 83 ? 9.244 -6.376 5.807 1.00 83.62 83 SER A O 1
ATOM 673 N N . GLN A 1 84 ? 9.655 -5.239 3.906 1.00 82.25 84 GLN A N 1
ATOM 674 C CA . GLN A 1 84 ? 8.632 -4.216 4.116 1.00 82.25 84 GLN A CA 1
ATOM 675 C C . GLN A 1 84 ? 7.229 -4.814 4.045 1.00 82.25 84 GLN A C 1
ATOM 677 O O . GLN A 1 84 ? 6.397 -4.482 4.885 1.00 82.25 84 GLN A O 1
ATOM 682 N N . PHE A 1 85 ? 6.983 -5.753 3.127 1.00 84.00 85 PHE A N 1
ATOM 683 C CA . PHE A 1 85 ? 5.705 -6.459 3.040 1.00 84.00 85 PHE A CA 1
ATOM 684 C C . PHE A 1 85 ? 5.412 -7.265 4.308 1.00 84.00 85 PHE A C 1
ATOM 686 O O . PHE A 1 85 ? 4.338 -7.138 4.892 1.00 84.00 85 PHE A O 1
ATOM 693 N N . MET A 1 86 ? 6.386 -8.037 4.797 1.00 84.62 86 MET A N 1
ATOM 694 C CA . MET A 1 86 ? 6.248 -8.770 6.059 1.00 84.62 86 MET A CA 1
ATOM 695 C C . MET A 1 86 ? 6.059 -7.826 7.249 1.00 84.62 86 MET A C 1
ATOM 697 O O . MET A 1 86 ? 5.244 -8.094 8.132 1.00 84.62 86 MET A O 1
ATOM 701 N N . GLY A 1 87 ? 6.778 -6.704 7.264 1.00 81.75 87 GLY A N 1
ATOM 702 C CA . GLY A 1 87 ? 6.580 -5.642 8.240 1.00 81.75 87 GLY A CA 1
ATOM 703 C C . GLY A 1 87 ? 5.147 -5.110 8.213 1.00 81.75 87 GLY A C 1
ATOM 704 O O . GLY A 1 87 ? 4.494 -5.061 9.250 1.00 81.75 87 GLY A O 1
ATOM 705 N N . PHE A 1 88 ? 4.642 -4.768 7.029 1.00 81.19 88 PHE A N 1
ATOM 706 C CA . PHE A 1 88 ? 3.282 -4.283 6.826 1.00 81.19 88 PHE A CA 1
ATOM 707 C C . PHE A 1 88 ? 2.242 -5.291 7.328 1.00 81.19 88 PHE A C 1
ATOM 709 O O . PHE A 1 88 ? 1.330 -4.908 8.058 1.00 81.19 88 PHE A O 1
ATOM 716 N N . LEU A 1 89 ? 2.406 -6.584 7.028 1.00 84.25 89 LEU A N 1
ATOM 717 C CA . LEU A 1 89 ? 1.511 -7.630 7.533 1.00 84.25 89 LEU A CA 1
ATOM 718 C C . LEU A 1 89 ? 1.481 -7.689 9.068 1.00 84.25 89 LEU A C 1
ATOM 720 O O . LEU A 1 89 ? 0.424 -7.935 9.642 1.00 84.25 89 LEU A O 1
ATOM 724 N N . ASN A 1 90 ? 2.600 -7.408 9.742 1.00 81.94 90 ASN A N 1
ATOM 725 C CA . ASN A 1 90 ? 2.653 -7.350 11.207 1.00 81.94 90 ASN A CA 1
ATOM 726 C C . ASN A 1 90 ? 1.940 -6.122 11.803 1.00 81.94 90 ASN A C 1
ATOM 728 O O . ASN A 1 90 ? 1.656 -6.105 13.003 1.00 81.94 90 ASN A O 1
ATOM 732 N N . LEU A 1 91 ? 1.654 -5.095 10.997 1.00 78.75 91 LEU A N 1
ATOM 733 C CA . LEU A 1 91 ? 0.871 -3.927 11.416 1.00 78.75 91 LEU A CA 1
ATOM 734 C C . LEU A 1 91 ? -0.634 -4.166 11.327 1.00 78.75 91 LEU A C 1
ATOM 736 O O . LEU A 1 91 ? -1.407 -3.445 11.967 1.00 78.75 91 LEU A O 1
ATOM 740 N N . LEU A 1 92 ? -1.047 -5.151 10.530 1.00 84.19 92 LEU A N 1
ATOM 741 C CA . LEU A 1 92 ? -2.447 -5.494 10.364 1.00 84.19 92 LEU A CA 1
ATOM 742 C C . LEU A 1 92 ? -3.002 -6.113 11.656 1.00 84.19 92 LEU A C 1
ATOM 744 O O . LEU A 1 92 ? -2.309 -6.852 12.362 1.00 84.19 92 LEU A O 1
ATOM 748 N N . PRO A 1 93 ? -4.264 -5.824 12.002 1.00 86.44 93 PRO A N 1
ATOM 749 C CA . PRO A 1 93 ? -4.903 -6.467 13.136 1.00 86.44 93 PRO A CA 1
ATOM 750 C C . PRO A 1 93 ? -5.110 -7.958 12.847 1.00 86.44 93 PRO A C 1
ATOM 752 O O . PRO A 1 93 ? -5.357 -8.362 11.715 1.00 86.44 93 PRO A O 1
ATOM 755 N N . GLY A 1 94 ? -5.067 -8.785 13.896 1.00 82.25 94 GLY A N 1
ATOM 756 C CA . GLY A 1 94 ? -5.190 -10.244 13.760 1.00 82.25 94 GLY A CA 1
ATOM 757 C C . GLY A 1 94 ? -6.530 -10.731 13.190 1.00 82.25 94 GLY A C 1
ATOM 758 O O . GLY A 1 94 ? -6.633 -11.883 12.785 1.00 82.25 94 GLY A O 1
ATOM 759 N N . MET A 1 95 ? -7.550 -9.868 13.144 1.00 84.06 95 MET A N 1
ATOM 760 C CA . MET A 1 95 ? -8.811 -10.122 12.454 1.00 84.06 95 MET A CA 1
ATOM 761 C C . MET A 1 95 ? -9.129 -8.970 11.508 1.00 84.06 95 MET A C 1
ATOM 763 O O . MET A 1 95 ? -9.287 -7.829 11.945 1.00 84.06 95 MET A O 1
ATOM 767 N N . MET A 1 96 ? -9.289 -9.304 10.230 1.00 90.12 96 MET A N 1
ATOM 768 C CA . MET A 1 96 ? -9.779 -8.414 9.184 1.00 90.12 96 MET A CA 1
ATOM 769 C C . MET A 1 96 ? -10.946 -9.088 8.467 1.00 90.12 96 MET A C 1
ATOM 771 O O . MET A 1 96 ? -10.926 -10.299 8.254 1.00 90.12 96 MET A O 1
ATOM 775 N N . ASP A 1 97 ? -11.940 -8.298 8.071 1.00 91.69 97 ASP A N 1
ATOM 776 C CA . ASP A 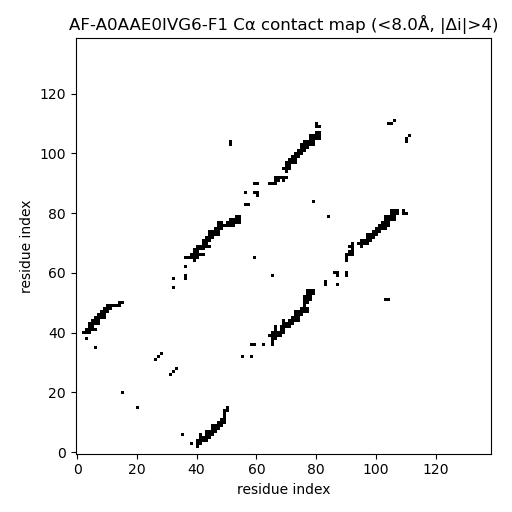1 97 ? -13.057 -8.781 7.255 1.00 91.69 97 ASP A CA 1
ATOM 777 C C . ASP A 1 97 ? -12.589 -9.036 5.814 1.00 91.69 97 ASP A C 1
ATOM 779 O O . ASP A 1 97 ? -13.095 -9.920 5.120 1.00 91.69 97 ASP A O 1
ATOM 783 N N . ARG A 1 98 ? -11.621 -8.236 5.349 1.00 90.31 98 ARG A N 1
ATOM 784 C CA . ARG A 1 98 ? -11.133 -8.259 3.975 1.00 90.31 98 ARG A CA 1
ATOM 785 C C . ARG A 1 98 ? -9.686 -7.786 3.879 1.00 90.31 98 ARG A C 1
ATOM 787 O O . ARG A 1 98 ? -9.353 -6.692 4.323 1.00 90.31 98 ARG A O 1
ATOM 794 N N . PHE A 1 99 ? -8.855 -8.583 3.215 1.00 89.50 99 PHE A N 1
ATOM 795 C CA . PHE A 1 99 ? -7.507 -8.197 2.816 1.00 89.50 99 PHE A CA 1
ATOM 796 C C . PHE A 1 99 ? -7.284 -8.606 1.359 1.00 89.50 99 PHE A C 1
ATOM 798 O O . PHE A 1 99 ? -7.204 -9.796 1.052 1.00 89.50 99 PHE A O 1
ATOM 805 N N . TYR A 1 100 ? -7.244 -7.620 0.462 1.00 89.31 100 TYR A N 1
ATOM 806 C CA . TYR A 1 100 ? -6.968 -7.814 -0.956 1.00 89.31 100 TYR A CA 1
ATOM 807 C C . TYR A 1 100 ? -5.676 -7.142 -1.359 1.00 89.31 100 TYR A C 1
ATOM 809 O O . TYR A 1 100 ? -5.381 -5.999 -1.012 1.00 89.31 100 TYR A O 1
ATOM 817 N N . PHE A 1 101 ? -4.929 -7.887 -2.152 1.00 84.81 101 PHE A N 1
ATOM 818 C CA . PHE A 1 101 ? -3.611 -7.505 -2.569 1.00 84.81 101 PHE A CA 1
ATOM 819 C C . PHE A 1 101 ? -3.357 -8.082 -3.962 1.00 84.81 101 PHE A C 1
ATOM 821 O O . PHE A 1 101 ? -3.399 -9.305 -4.126 1.00 84.81 101 PHE A O 1
ATOM 828 N N . TYR A 1 102 ? -3.147 -7.237 -4.974 1.00 82.81 102 TYR A N 1
ATOM 829 C CA . TYR A 1 102 ? -2.913 -7.716 -6.341 1.00 82.81 102 TYR A CA 1
ATOM 830 C C . TYR A 1 102 ? -1.980 -6.810 -7.152 1.00 82.81 102 TYR A C 1
ATOM 832 O O . TYR A 1 102 ? -1.819 -5.633 -6.846 1.00 82.81 102 TYR A O 1
ATOM 840 N N . CYS A 1 103 ? -1.350 -7.388 -8.184 1.00 76.44 103 CYS A N 1
ATOM 841 C CA . CYS A 1 103 ? -0.346 -6.725 -9.030 1.00 76.44 103 CYS A CA 1
ATOM 842 C C . CYS A 1 103 ? 0.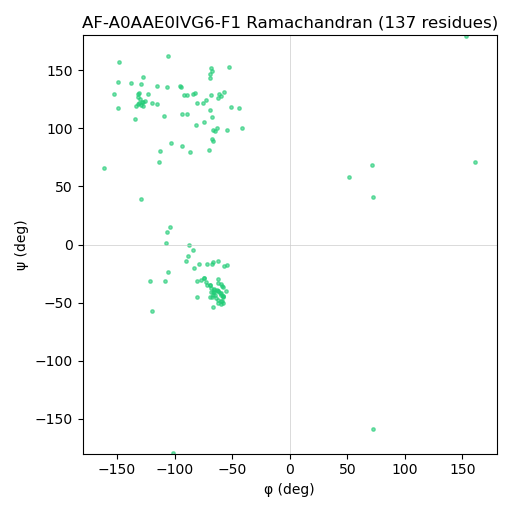771 -6.052 -8.225 1.00 76.44 103 CYS A C 1
ATOM 844 O O . CYS A 1 103 ? 0.999 -4.852 -8.330 1.00 76.44 103 CYS A O 1
ATOM 846 N N . MET A 1 104 ? 1.463 -6.858 -7.422 1.00 80.06 104 MET A N 1
ATOM 847 C CA . MET A 1 104 ? 2.671 -6.424 -6.732 1.00 80.06 104 MET A CA 1
ATOM 848 C C . MET A 1 104 ? 3.916 -6.793 -7.481 1.00 80.06 104 MET A C 1
ATOM 850 O O . MET A 1 104 ? 4.099 -7.946 -7.888 1.00 80.06 104 MET A O 1
ATOM 854 N N . GLU A 1 105 ? 4.812 -5.829 -7.531 1.00 85.81 105 GLU A N 1
ATOM 855 C CA . GLU A 1 105 ? 6.201 -6.071 -7.829 1.00 85.81 105 GLU A CA 1
ATOM 856 C C . GLU A 1 105 ? 6.969 -6.251 -6.518 1.00 85.81 105 GLU A C 1
ATOM 858 O O . GLU A 1 105 ? 7.097 -5.328 -5.719 1.00 85.81 105 GLU A O 1
ATOM 863 N N . ILE A 1 106 ? 7.463 -7.467 -6.276 1.00 83.88 106 ILE A N 1
ATOM 864 C CA . ILE A 1 106 ? 8.444 -7.679 -5.213 1.00 83.88 106 ILE A CA 1
ATOM 865 C C . ILE A 1 106 ? 9.781 -7.152 -5.716 1.00 83.88 106 ILE A C 1
ATOM 867 O O . ILE A 1 106 ? 10.277 -7.631 -6.736 1.00 83.88 106 ILE A O 1
ATOM 871 N N . THR A 1 107 ? 10.362 -6.202 -4.994 1.00 85.06 107 THR A N 1
ATOM 872 C CA . THR A 1 107 ? 11.663 -5.609 -5.322 1.00 85.06 107 THR A CA 1
ATOM 873 C C . THR A 1 107 ? 12.782 -6.195 -4.450 1.00 85.06 107 THR A C 1
ATOM 875 O O . THR A 1 107 ? 12.565 -7.120 -3.659 1.00 85.06 107 THR A O 1
ATOM 878 N N . GLY A 1 108 ? 14.014 -5.716 -4.646 1.00 85.00 108 GLY A N 1
ATOM 879 C CA . GLY A 1 108 ? 15.182 -6.148 -3.878 1.00 85.00 108 GLY A CA 1
ATOM 880 C C . GLY A 1 108 ? 15.660 -7.561 -4.221 1.00 85.00 108 GLY A C 1
ATOM 881 O O . GLY A 1 108 ? 15.362 -8.106 -5.286 1.00 85.00 108 GLY A O 1
ATOM 882 N N . ALA A 1 109 ? 16.399 -8.181 -3.297 1.00 84.25 109 ALA A N 1
ATOM 883 C CA . ALA A 1 109 ? 17.007 -9.499 -3.510 1.00 84.25 109 ALA A CA 1
ATOM 884 C C . ALA A 1 109 ? 15.963 -10.587 -3.822 1.00 84.25 109 ALA A C 1
ATOM 886 O O . ALA A 1 109 ? 16.197 -11.479 -4.637 1.00 84.25 109 ALA A O 1
ATOM 887 N N . TRP A 1 110 ? 14.781 -10.503 -3.206 1.00 83.88 110 TRP A N 1
ATOM 888 C CA . TRP A 1 110 ? 13.681 -11.419 -3.503 1.00 83.88 110 TRP A CA 1
ATOM 889 C C . TRP A 1 110 ? 13.092 -11.191 -4.894 1.00 83.88 110 TRP A C 1
ATOM 891 O O . TRP A 1 110 ? 12.734 -12.168 -5.554 1.00 83.88 110 TRP A O 1
ATOM 901 N N . GLY A 1 111 ? 13.041 -9.942 -5.362 1.00 83.75 111 GLY A N 1
ATOM 902 C CA . GLY A 1 111 ? 12.640 -9.614 -6.729 1.00 83.75 111 GLY A CA 1
ATOM 903 C C . GLY A 1 111 ? 13.559 -10.273 -7.753 1.00 83.75 111 GLY A C 1
ATOM 904 O O . GLY A 1 111 ? 13.094 -11.003 -8.628 1.00 83.75 111 GLY A O 1
ATOM 905 N N . GLU A 1 112 ? 14.874 -10.137 -7.568 1.00 86.56 112 GLU A N 1
ATOM 906 C CA . GLU A 1 112 ? 15.877 -10.766 -8.437 1.00 86.56 112 GLU A CA 1
ATOM 907 C C . GLU A 1 112 ? 15.755 -12.296 -8.468 1.00 86.56 112 GLU A C 1
ATOM 909 O O . GLU A 1 112 ? 15.835 -12.915 -9.533 1.00 86.56 112 GLU A O 1
ATOM 914 N N . VAL A 1 113 ? 15.519 -12.924 -7.310 1.00 86.25 113 VAL A N 1
ATOM 915 C CA . VAL A 1 113 ? 15.304 -14.376 -7.211 1.00 86.25 113 VAL A CA 1
ATOM 916 C C . VAL A 1 113 ? 14.036 -14.794 -7.954 1.00 86.25 113 VAL A C 1
ATOM 918 O O . VAL A 1 113 ? 14.061 -15.767 -8.716 1.00 86.25 113 VAL A O 1
ATOM 921 N N . LEU A 1 114 ? 12.928 -14.073 -7.768 1.00 85.06 114 LEU A N 1
ATOM 922 C CA . LEU A 1 114 ? 11.668 -14.351 -8.460 1.00 85.06 114 LEU A CA 1
ATOM 923 C C . LEU A 1 114 ? 11.820 -14.193 -9.975 1.00 85.06 114 LEU A C 1
ATOM 925 O O . LEU A 1 114 ? 11.328 -15.034 -10.734 1.00 85.06 114 LEU A O 1
ATOM 929 N N . ASP A 1 115 ? 12.562 -13.188 -10.423 1.00 85.81 115 ASP A N 1
ATOM 930 C CA . ASP A 1 115 ? 12.857 -12.978 -11.836 1.00 85.81 115 ASP A CA 1
ATOM 931 C C . ASP A 1 115 ? 13.771 -14.059 -12.411 1.00 85.81 115 ASP A C 1
ATOM 933 O O . ASP A 1 115 ? 13.513 -14.573 -13.506 1.00 85.81 115 ASP A O 1
ATOM 937 N N . ALA A 1 116 ? 14.790 -14.491 -11.669 1.00 86.81 116 ALA A N 1
ATOM 938 C CA . ALA A 1 116 ? 15.627 -15.620 -12.056 1.00 86.81 116 ALA A CA 1
ATOM 939 C C . ALA A 1 116 ? 14.804 -16.916 -12.187 1.00 86.81 116 ALA A C 1
ATOM 941 O O . ALA A 1 116 ? 14.973 -17.667 -13.156 1.00 86.81 116 ALA A O 1
ATOM 942 N N . LEU A 1 117 ? 13.865 -17.165 -11.267 1.00 85.00 117 LEU A N 1
ATOM 943 C CA . LEU A 1 117 ? 12.952 -18.312 -11.331 1.00 85.00 117 LEU A CA 1
ATOM 944 C C . LEU A 1 117 ? 12.008 -18.226 -12.535 1.00 85.00 117 LEU A C 1
ATOM 946 O O . LEU A 1 117 ? 11.836 -19.224 -13.244 1.00 85.00 117 LEU A O 1
ATOM 950 N N . ARG A 1 118 ? 11.442 -17.046 -12.818 1.00 85.88 118 ARG A N 1
ATOM 951 C CA . ARG A 1 118 ? 10.603 -16.806 -14.005 1.00 85.88 118 ARG A CA 1
ATOM 952 C C . ARG A 1 118 ? 11.373 -17.101 -15.291 1.00 85.88 118 ARG A C 1
ATOM 954 O O . ARG A 1 118 ? 10.887 -17.874 -16.114 1.00 85.88 118 ARG A O 1
ATOM 961 N N . ARG A 1 119 ? 12.600 -16.582 -15.421 1.00 85.56 119 ARG A N 1
ATOM 962 C CA . ARG A 1 119 ? 13.494 -16.819 -16.575 1.00 85.56 119 ARG A CA 1
ATOM 963 C C . ARG A 1 119 ? 13.875 -18.292 -16.741 1.00 85.56 119 ARG A C 1
ATOM 965 O O . ARG A 1 119 ? 14.049 -18.770 -17.861 1.00 85.56 119 ARG A O 1
ATOM 972 N N . ARG A 1 120 ? 14.004 -19.038 -15.640 1.00 74.88 120 ARG A N 1
ATOM 973 C CA . ARG A 1 120 ? 14.298 -20.479 -15.679 1.00 74.88 120 ARG A CA 1
ATOM 974 C C . ARG A 1 120 ? 13.101 -21.296 -16.164 1.00 74.88 120 ARG A C 1
ATOM 976 O O . ARG A 1 120 ? 13.298 -22.287 -16.862 1.00 74.88 120 ARG A O 1
ATOM 983 N N . ARG A 1 121 ? 11.881 -20.872 -15.828 1.00 69.94 121 ARG A N 1
ATOM 984 C CA . ARG A 1 121 ? 10.629 -21.530 -16.230 1.00 69.94 121 ARG A CA 1
ATOM 985 C C . ARG A 1 121 ? 10.277 -21.287 -17.700 1.00 69.94 121 ARG A C 1
ATOM 987 O O . ARG A 1 121 ? 9.660 -22.145 -18.318 1.00 69.94 121 ARG A O 1
ATOM 994 N N . SER A 1 122 ? 10.697 -20.154 -18.260 1.00 60.31 122 SER A N 1
ATOM 995 C CA . SER A 1 122 ? 10.488 -19.794 -19.668 1.00 60.31 122 SER A CA 1
ATOM 996 C C . SER A 1 122 ? 11.578 -20.295 -20.621 1.00 60.31 122 SER A C 1
ATOM 998 O O . SER A 1 122 ? 11.464 -20.096 -21.830 1.00 60.31 122 SER A O 1
ATOM 1000 N N . ARG A 1 123 ? 12.611 -21.001 -20.133 1.00 56.22 123 ARG A N 1
ATOM 1001 C CA . ARG A 1 123 ? 13.517 -21.741 -21.021 1.00 56.22 123 ARG A CA 1
ATOM 1002 C C . ARG A 1 123 ? 12.755 -22.933 -21.617 1.00 56.22 123 ARG A C 1
ATOM 1004 O O . ARG A 1 123 ? 12.398 -23.831 -20.854 1.00 56.22 123 ARG A O 1
ATOM 1011 N N . PRO A 1 124 ? 12.537 -23.000 -22.947 1.00 57.06 124 PRO A N 1
ATOM 1012 C CA . PRO A 1 124 ? 12.002 -24.206 -23.560 1.00 57.06 124 PRO A CA 1
ATOM 1013 C C . PRO A 1 124 ? 12.939 -25.358 -23.205 1.00 57.06 124 PRO A C 1
ATOM 1015 O O . PRO A 1 124 ? 14.163 -25.225 -23.320 1.00 57.06 124 PRO A O 1
ATOM 1018 N N . SER A 1 125 ? 12.371 -26.464 -22.728 1.00 56.03 125 SER A N 1
ATOM 1019 C CA . SER A 1 125 ? 13.109 -27.685 -22.431 1.00 56.03 125 SER A CA 1
ATOM 1020 C C . SER A 1 125 ? 13.880 -28.104 -23.684 1.00 56.03 125 SER A C 1
ATOM 1022 O O . SER A 1 125 ? 13.325 -28.691 -24.614 1.00 56.03 125 SER A O 1
ATOM 1024 N N . ARG A 1 126 ? 15.171 -27.771 -23.742 1.00 57.31 126 ARG A N 1
ATOM 1025 C CA . ARG A 1 126 ? 16.092 -28.312 -24.739 1.00 57.31 126 ARG A CA 1
ATOM 1026 C C . ARG A 1 126 ? 16.237 -29.803 -24.449 1.00 57.31 126 ARG A C 1
ATOM 1028 O O . ARG A 1 126 ? 17.102 -30.193 -23.675 1.00 57.31 126 ARG A O 1
ATOM 1035 N N . GLY A 1 127 ? 15.368 -30.619 -25.036 1.00 54.53 127 GLY A N 1
ATOM 1036 C CA . GLY A 1 127 ? 15.468 -32.067 -24.900 1.00 54.53 127 GLY A CA 1
ATOM 1037 C C . GLY A 1 127 ? 14.197 -32.833 -25.226 1.00 54.53 127 GLY A C 1
ATOM 1038 O O . GLY A 1 127 ? 13.600 -33.409 -24.331 1.00 54.53 127 GLY A O 1
ATOM 1039 N N . SER A 1 128 ? 13.827 -32.896 -26.505 1.00 48.44 128 SER A N 1
ATOM 1040 C CA . SER A 1 128 ? 13.474 -34.183 -27.124 1.00 48.44 128 SER A CA 1
ATOM 1041 C C . SER A 1 128 ? 13.535 -34.051 -28.646 1.00 48.44 128 SER A C 1
ATOM 1043 O O . SER A 1 128 ? 12.533 -34.087 -29.350 1.00 48.44 128 SER A O 1
ATOM 1045 N N . SER A 1 129 ? 14.741 -33.832 -29.176 1.00 52.47 129 SER A N 1
ATOM 1046 C CA . SER A 1 129 ? 15.022 -34.233 -30.554 1.00 52.47 129 SER A CA 1
ATOM 1047 C C . SER A 1 129 ? 15.638 -35.623 -30.461 1.00 52.47 129 SER A C 1
ATOM 1049 O O . SER A 1 129 ? 16.855 -35.776 -30.364 1.00 52.47 129 SER A O 1
ATOM 1051 N N . ILE A 1 130 ? 14.775 -36.638 -30.394 1.00 57.03 130 ILE A N 1
ATOM 1052 C CA . ILE A 1 130 ? 15.168 -38.011 -30.700 1.00 57.03 130 ILE A CA 1
ATOM 1053 C C . ILE A 1 130 ? 15.562 -37.981 -32.176 1.00 57.03 130 ILE A C 1
ATOM 1055 O O . ILE A 1 130 ? 14.716 -37.915 -33.065 1.00 57.03 130 ILE A O 1
ATOM 1059 N N . ARG A 1 131 ? 16.870 -37.932 -32.439 1.00 52.69 131 ARG A N 1
ATOM 1060 C CA . ARG A 1 131 ? 17.415 -38.147 -33.776 1.00 52.69 131 ARG A CA 1
ATOM 1061 C C . ARG A 1 131 ? 17.150 -39.603 -34.135 1.00 52.69 131 ARG A C 1
ATOM 1063 O O . ARG A 1 131 ? 17.899 -40.487 -33.730 1.00 52.69 131 ARG A O 1
ATOM 1070 N N . THR A 1 132 ? 16.090 -39.850 -34.894 1.00 51.88 132 THR A N 1
ATOM 1071 C CA . THR A 1 132 ? 15.908 -41.111 -35.607 1.00 51.88 132 THR A CA 1
ATOM 1072 C C . THR A 1 132 ? 17.019 -41.200 -36.649 1.00 51.88 132 THR A C 1
ATOM 1074 O O . THR A 1 132 ? 16.953 -40.581 -37.710 1.00 51.88 132 THR A O 1
ATOM 1077 N N . ALA A 1 133 ? 18.091 -41.917 -36.316 1.00 52.81 133 ALA A N 1
ATOM 1078 C CA . ALA A 1 133 ? 19.095 -42.334 -37.280 1.00 52.81 133 ALA A CA 1
ATOM 1079 C C . ALA A 1 133 ? 18.436 -43.348 -38.225 1.00 52.81 133 ALA A C 1
ATOM 1081 O O . ALA A 1 133 ? 18.395 -44.544 -37.948 1.00 52.81 133 ALA A O 1
ATOM 1082 N N . ALA A 1 134 ? 17.859 -42.858 -39.323 1.00 52.59 134 ALA A N 1
ATOM 1083 C CA . ALA A 1 134 ? 17.450 -43.712 -40.423 1.00 52.59 134 ALA A CA 1
ATOM 1084 C C . ALA A 1 134 ? 18.720 -44.277 -41.075 1.00 52.59 134 ALA A C 1
ATOM 1086 O O . ALA A 1 134 ? 19.505 -43.549 -41.687 1.00 52.59 134 ALA A O 1
ATOM 1087 N N . MET A 1 135 ? 18.926 -45.578 -40.875 1.00 50.06 135 MET A N 1
ATOM 1088 C CA . MET A 1 135 ? 19.930 -46.389 -41.550 1.00 50.06 135 MET A CA 1
ATOM 1089 C C . MET A 1 135 ? 19.820 -46.189 -43.065 1.00 50.06 135 MET A C 1
ATOM 1091 O O . MET A 1 135 ? 18.797 -46.509 -43.669 1.00 50.06 135 MET A O 1
ATOM 1095 N N . ARG A 1 136 ? 20.884 -45.679 -43.694 1.00 47.69 136 ARG A N 1
ATOM 1096 C CA . ARG A 1 136 ? 21.064 -45.826 -45.139 1.00 47.69 136 ARG A CA 1
ATOM 1097 C C . ARG A 1 136 ? 21.488 -47.266 -45.398 1.00 47.69 136 ARG A C 1
ATOM 1099 O O . ARG A 1 136 ? 22.616 -47.641 -45.093 1.00 47.69 136 ARG A O 1
ATOM 1106 N N . GLY A 1 137 ? 20.548 -48.051 -45.918 1.00 45.31 137 GLY A N 1
ATOM 1107 C CA . GLY A 1 137 ? 20.817 -49.350 -46.511 1.00 45.31 137 GLY A CA 1
ATOM 1108 C C . GLY A 1 137 ? 21.721 -49.184 -47.726 1.00 45.31 137 GLY A C 1
ATOM 1109 O O . GLY A 1 137 ? 21.450 -48.384 -48.619 1.00 45.31 137 GLY A O 1
ATOM 1110 N N . THR A 1 138 ? 22.813 -49.928 -47.698 1.00 46.16 138 THR A N 1
ATOM 1111 C CA . THR A 1 138 ? 23.644 -50.289 -48.838 1.00 46.16 138 THR A CA 1
ATOM 1112 C C . THR A 1 138 ? 22.830 -51.096 -49.845 1.00 46.16 138 THR A C 1
ATOM 1114 O O . THR A 1 138 ? 22.230 -52.104 -49.465 1.00 46.16 138 THR A O 1
ATOM 1117 N N . ALA A 1 139 ? 22.869 -50.687 -51.109 1.00 55.50 139 ALA A N 1
ATOM 1118 C CA . ALA A 1 139 ? 22.761 -51.559 -52.273 1.00 55.50 139 ALA A CA 1
ATOM 1119 C C . ALA A 1 139 ? 23.544 -50.909 -53.417 1.00 55.50 139 ALA A C 1
ATOM 1121 O O . ALA A 1 139 ? 23.359 -49.684 -53.610 1.00 55.50 139 ALA A O 1
#

Radius of gyration: 23.31 Å; Cα contacts (8 Å, |Δi|>4): 180; chains: 1; bounding box: 38×69×70 Å

pLDDT: mean 75.37, std 12.43, range [45.31, 93.31]

Sequence (139 aa):
MRQLKTFCFAYTGPSLESADQEDFDEFKGNHLDGFLFHTPLLQVLRVEFTGNVNLDWSPALTLTRPWTRLRDATLFGLAMDMSQFMGFLNLLPGMMDRFYFYCMEITGAWGEVLDALRRRRSRPSRGSSIRTAAMRGTA